Protein AF-M0ZPH0-F1 (afdb_monomer_lite)

Foldseek 3Di:
DVVVQVVLLVVLVVVLVQLVPDDCDLDSNNDDDVVLVVCVVVVLLCCLACCVPPVDHSCVVRVSSVVSNVVLCVDPVSVVVHDPCSPVSNVVCCVVPVDD

pLDDT: mean 94.88, std 6.69, range [56.62, 98.75]

Radius of gyration: 14.08 Å; chains: 1; bounding box: 32×26×35 Å

InterPro domains:
  IPR010987 Glutathione S-transferase, C-terminal-like [PS50405] (1-9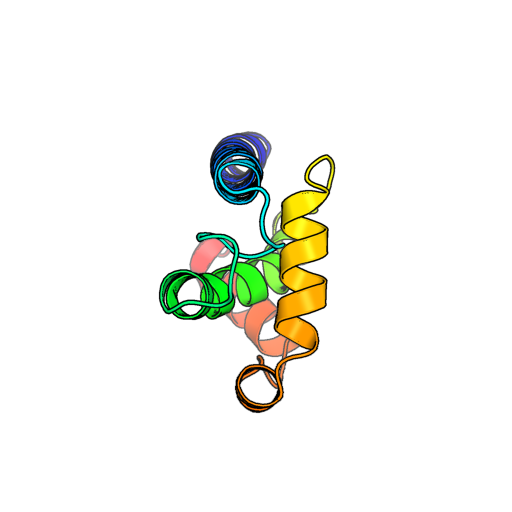6)
  IPR036282 Glutathione S-transferase, C-terminal domain superfamily [SSF47616] (10-97)
  IPR044629 Glutathione S-transferase L1/2/3 [PTHR44328] (2-98)

Sequence (100 aa):
MRDAQTLAGAQFDYLEKALGKFDDGPFFLGQFSQVDIAYVPFIERFQIFIPAGFNYDITSGRPKLAKWIEEMDKLDGYKQTKVLEPEKLVEYYKNLFLKA

Structure (mmCIF, N/CA/C/O backbone):
data_AF-M0ZPH0-F1
#
_entry.id   AF-M0ZPH0-F1
#
loop_
_atom_site.group_PDB
_atom_site.id
_atom_site.type_symbol
_atom_site.label_atom_id
_atom_site.label_alt_id
_atom_site.label_comp_id
_atom_site.label_asym_id
_atom_site.label_entity_id
_atom_site.label_seq_id
_atom_site.pdbx_PDB_ins_code
_atom_site.Cartn_x
_atom_site.Cartn_y
_atom_site.Cartn_z
_atom_site.occupancy
_atom_site.B_iso_or_equiv
_atom_site.auth_seq_id
_atom_site.auth_comp_id
_atom_site.auth_asym_id
_atom_site.auth_atom_id
_atom_site.pdbx_PDB_model_num
ATOM 1 N N . MET A 1 1 ? -18.415 9.776 4.901 1.00 62.16 1 MET A N 1
ATOM 2 C CA . MET A 1 1 ? -17.905 8.510 4.313 1.00 62.16 1 MET A CA 1
ATOM 3 C C . MET A 1 1 ? -17.500 8.667 2.848 1.00 62.16 1 MET A C 1
ATOM 5 O O . MET A 1 1 ? -16.367 8.333 2.532 1.00 62.16 1 MET A O 1
ATOM 9 N N . ARG A 1 2 ? -18.359 9.214 1.970 1.00 66.50 2 ARG A N 1
ATOM 10 C CA . ARG A 1 2 ? -18.054 9.412 0.535 1.00 66.50 2 ARG A CA 1
ATOM 11 C C . ARG A 1 2 ? -16.828 10.307 0.273 1.00 66.50 2 ARG A C 1
ATOM 13 O O . ARG A 1 2 ? -16.038 10.016 -0.622 1.00 66.50 2 ARG A O 1
ATOM 20 N N . ASP A 1 3 ? -16.613 11.316 1.115 1.00 83.56 3 ASP A N 1
ATOM 21 C CA . ASP A 1 3 ? -15.444 12.202 1.005 1.00 83.56 3 ASP A CA 1
ATOM 22 C C . ASP A 1 3 ? -14.135 11.477 1.341 1.00 83.56 3 ASP A C 1
ATOM 24 O O . ASP A 1 3 ? -13.151 11.625 0.627 1.00 83.56 3 ASP A O 1
ATOM 28 N N . ALA A 1 4 ? -14.136 10.614 2.365 1.00 83.56 4 ALA A N 1
ATOM 29 C CA . ALA A 1 4 ? -12.961 9.826 2.742 1.00 83.56 4 ALA A CA 1
ATOM 30 C C . ALA A 1 4 ? -12.548 8.851 1.628 1.00 83.56 4 ALA A C 1
ATOM 32 O O . ALA A 1 4 ? -11.367 8.756 1.309 1.00 83.56 4 ALA A O 1
ATOM 33 N N . GLN A 1 5 ? -13.516 8.185 0.988 1.00 89.75 5 GLN A N 1
ATOM 34 C CA . GLN A 1 5 ? -13.255 7.308 -0.160 1.00 89.75 5 GLN A CA 1
ATOM 35 C C . GLN A 1 5 ? -12.679 8.084 -1.350 1.00 89.75 5 GLN A C 1
ATOM 37 O O . GLN A 1 5 ? -11.736 7.623 -1.982 1.00 89.75 5 GLN A O 1
ATOM 42 N N . THR A 1 6 ? -13.213 9.275 -1.632 1.00 91.94 6 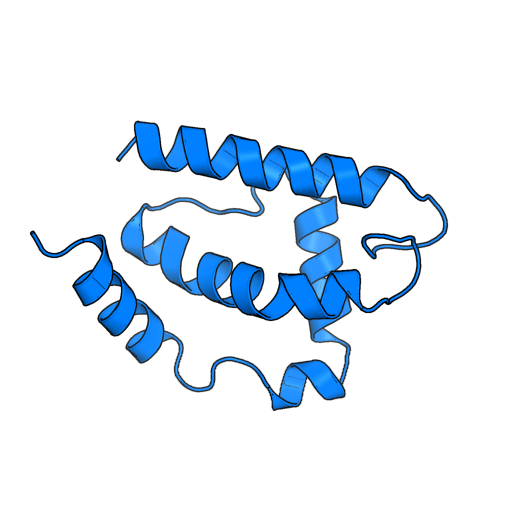THR A N 1
ATOM 43 C CA . THR A 1 6 ? -12.745 10.122 -2.741 1.00 91.94 6 THR A CA 1
ATOM 44 C C . THR A 1 6 ? -11.320 10.620 -2.494 1.00 91.94 6 THR A C 1
ATOM 46 O O . THR A 1 6 ? -10.457 10.494 -3.361 1.00 91.94 6 THR A O 1
ATOM 49 N N . LEU A 1 7 ? -11.051 11.137 -1.291 1.00 92.38 7 LEU A N 1
ATOM 50 C CA . LEU A 1 7 ? -9.732 11.640 -0.910 1.00 92.38 7 LEU A CA 1
ATOM 51 C C . LEU A 1 7 ? -8.686 10.521 -0.873 1.00 92.38 7 LEU A C 1
ATOM 53 O O . LEU A 1 7 ? -7.593 10.697 -1.406 1.00 92.38 7 LEU A O 1
ATOM 57 N N . ALA A 1 8 ? -9.023 9.365 -0.296 1.00 92.62 8 ALA A N 1
ATOM 58 C CA . ALA A 1 8 ? -8.140 8.203 -0.285 1.00 92.62 8 ALA A CA 1
ATOM 59 C C . ALA A 1 8 ? -7.914 7.657 -1.702 1.00 92.62 8 ALA A C 1
ATOM 61 O O . ALA A 1 8 ? -6.783 7.351 -2.070 1.00 92.62 8 ALA A O 1
ATOM 62 N N . GLY A 1 9 ? -8.970 7.590 -2.519 1.00 95.50 9 GLY A N 1
ATOM 63 C CA . GLY A 1 9 ? -8.901 7.148 -3.909 1.00 95.50 9 GLY A CA 1
ATOM 64 C C . GLY A 1 9 ? -7.879 7.932 -4.721 1.00 95.50 9 GLY A C 1
ATOM 65 O O . GLY A 1 9 ? -7.020 7.316 -5.343 1.00 95.50 9 GLY A O 1
ATOM 66 N N . ALA A 1 10 ? -7.872 9.262 -4.607 1.00 96.50 10 ALA A N 1
ATOM 67 C CA . ALA A 1 10 ? -6.885 10.105 -5.281 1.00 96.50 10 ALA A CA 1
ATOM 68 C C . ALA A 1 10 ? -5.431 9.781 -4.879 1.00 96.50 10 ALA A C 1
ATOM 70 O O . ALA A 1 10 ? -4.528 9.851 -5.714 1.00 96.50 10 ALA A O 1
ATOM 71 N N . GLN A 1 11 ? -5.188 9.394 -3.620 1.00 97.12 11 GLN A N 1
ATOM 72 C CA . GLN A 1 11 ? -3.850 8.985 -3.173 1.00 97.12 11 GLN A CA 1
ATOM 73 C C . GLN A 1 11 ? -3.454 7.623 -3.746 1.00 97.12 11 GLN A C 1
ATOM 75 O O . GLN A 1 11 ? -2.326 7.446 -4.198 1.00 97.12 11 GLN A O 1
ATOM 80 N N . PHE A 1 12 ? -4.376 6.662 -3.791 1.00 98.00 12 PHE A N 1
ATOM 81 C CA . PHE A 1 12 ? -4.095 5.368 -4.411 1.00 98.00 12 PHE A CA 1
ATOM 82 C C . PHE A 1 12 ? -3.933 5.483 -5.936 1.00 98.00 12 PHE A C 1
ATOM 84 O O . PHE A 1 12 ? -3.097 4.786 -6.505 1.00 98.00 12 PHE A O 1
ATOM 91 N N . ASP A 1 13 ? -4.644 6.402 -6.595 1.00 98.44 13 ASP A N 1
ATOM 92 C CA . ASP A 1 13 ? -4.458 6.708 -8.022 1.00 98.44 13 ASP A CA 1
ATOM 93 C C . ASP A 1 13 ? -3.066 7.291 -8.298 1.00 98.44 13 ASP A C 1
ATOM 95 O O . ASP A 1 13 ? -2.433 6.974 -9.308 1.00 98.44 13 ASP A O 1
ATOM 99 N N . TYR A 1 14 ? -2.549 8.108 -7.375 1.00 98.25 14 TYR A N 1
ATOM 100 C CA . TYR A 1 14 ? -1.172 8.586 -7.443 1.00 98.25 14 TYR A CA 1
ATOM 101 C C . TYR A 1 14 ? -0.166 7.426 -7.377 1.00 98.25 14 TYR A C 1
ATOM 103 O O . TYR A 1 14 ? 0.767 7.388 -8.182 1.00 98.25 14 TYR A O 1
ATOM 111 N N . LEU A 1 15 ? -0.373 6.452 -6.482 1.00 98.38 15 LEU A N 1
ATOM 112 C CA . LEU A 1 15 ? 0.484 5.263 -6.395 1.00 98.38 15 LEU A CA 1
ATOM 113 C C . LEU A 1 15 ? 0.385 4.385 -7.649 1.00 98.38 15 LEU A C 1
ATOM 115 O O . LEU A 1 15 ? 1.411 3.969 -8.174 1.00 98.38 15 LEU A O 1
ATOM 119 N N . GLU A 1 16 ? -0.819 4.167 -8.181 1.00 98.62 16 GLU A N 1
ATOM 120 C CA . GLU A 1 16 ? -1.042 3.437 -9.440 1.00 98.62 16 GLU A CA 1
ATOM 121 C C . GLU A 1 16 ? -0.295 4.081 -10.621 1.00 98.62 16 GLU A C 1
ATOM 123 O O . GLU A 1 16 ? 0.290 3.388 -11.460 1.00 98.62 16 GLU A O 1
ATOM 128 N N . LYS A 1 17 ? -0.280 5.419 -10.686 1.00 98.50 17 LYS A N 1
ATOM 129 C CA . LYS A 1 17 ? 0.502 6.158 -11.684 1.00 98.50 17 LYS A CA 1
ATOM 130 C C . LYS A 1 17 ? 2.004 6.023 -11.435 1.00 98.50 17 LYS A C 1
ATOM 132 O O . LYS A 1 17 ? 2.750 5.824 -12.391 1.00 98.50 17 LYS A O 1
ATOM 137 N N . ALA A 1 18 ? 2.450 6.131 -10.183 1.00 98.38 18 ALA A N 1
ATOM 138 C CA . ALA A 1 18 ? 3.862 6.017 -9.820 1.00 98.38 18 ALA A CA 1
ATOM 139 C C . ALA A 1 18 ? 4.432 4.631 -10.163 1.00 98.38 18 ALA A C 1
ATOM 141 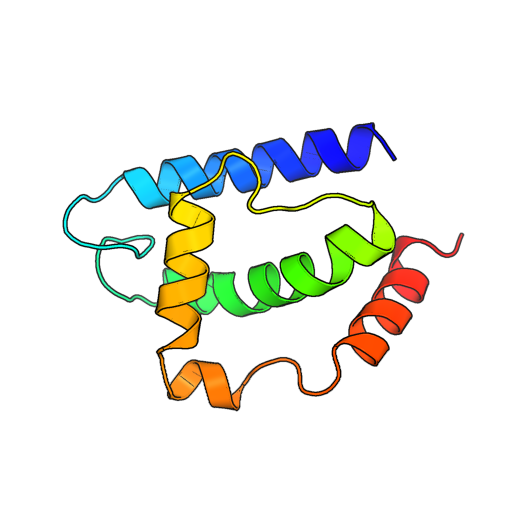O O . ALA A 1 18 ? 5.497 4.552 -10.768 1.00 98.38 18 ALA A O 1
ATOM 142 N N . LEU A 1 19 ? 3.680 3.562 -9.884 1.00 98.56 19 LEU A N 1
ATOM 143 C CA . LEU A 1 19 ? 4.022 2.181 -10.248 1.00 98.56 19 LEU A CA 1
ATOM 144 C C . LEU A 1 19 ? 4.053 1.941 -11.766 1.00 98.56 19 LEU A C 1
ATOM 146 O O . LEU A 1 19 ? 4.568 0.930 -12.218 1.00 98.56 19 LEU A O 1
ATOM 150 N N . GLY A 1 20 ? 3.495 2.850 -12.569 1.00 97.56 20 GLY A N 1
ATOM 151 C CA . GLY A 1 20 ? 3.570 2.796 -14.030 1.00 97.56 20 GLY A CA 1
ATOM 152 C C . GLY A 1 20 ? 4.713 3.607 -14.638 1.00 97.56 20 GLY A C 1
ATOM 153 O O . GLY A 1 20 ? 4.749 3.743 -15.857 1.00 97.56 20 GLY A O 1
ATOM 154 N N . LYS A 1 21 ? 5.586 4.216 -13.823 1.00 98.06 21 LYS A N 1
ATOM 155 C CA . LYS A 1 21 ? 6.636 5.124 -14.309 1.00 98.06 21 LYS A CA 1
ATOM 156 C C . LYS A 1 21 ? 7.838 4.395 -14.913 1.00 98.06 21 LYS A C 1
ATOM 158 O O . LYS A 1 21 ? 8.436 4.922 -15.847 1.00 98.06 21 LYS A O 1
ATOM 163 N N . PHE A 1 22 ? 8.201 3.249 -14.352 1.00 97.25 22 PHE A N 1
ATOM 164 C CA . PHE A 1 22 ? 9.324 2.425 -14.791 1.00 97.25 22 PHE A CA 1
ATOM 165 C C . PHE A 1 22 ? 8.773 1.127 -15.388 1.00 97.25 22 PHE A C 1
ATOM 167 O O . PHE A 1 22 ? 7.764 0.613 -14.908 1.00 97.25 22 PHE A O 1
ATOM 174 N N . ASP A 1 23 ? 9.382 0.643 -16.466 1.00 94.56 23 ASP A N 1
ATOM 175 C CA . ASP A 1 23 ? 8.901 -0.491 -17.265 1.00 94.56 23 ASP A CA 1
ATOM 176 C C . ASP A 1 23 ? 9.683 -1.790 -17.020 1.00 94.56 23 ASP A C 1
ATOM 178 O O . ASP A 1 23 ? 9.318 -2.842 -17.544 1.00 94.56 23 ASP A O 1
ATOM 182 N N . ASP A 1 24 ? 10.721 -1.743 -16.187 1.00 95.25 24 ASP A N 1
ATOM 183 C CA . ASP A 1 24 ? 11.603 -2.867 -15.890 1.00 95.25 24 ASP A CA 1
ATOM 184 C C . ASP A 1 24 ? 11.131 -3.732 -14.708 1.00 95.25 24 ASP A C 1
ATOM 186 O O . ASP A 1 24 ? 11.734 -4.768 -14.428 1.00 95.25 24 ASP A O 1
ATOM 190 N N . GLY A 1 25 ? 10.027 -3.381 -14.042 1.00 96.38 25 GLY A N 1
ATOM 191 C CA . GLY A 1 25 ? 9.416 -4.258 -13.048 1.00 96.38 25 GLY A CA 1
ATOM 192 C C . GLY A 1 25 ? 8.228 -3.661 -12.284 1.00 96.38 25 GLY A C 1
ATOM 193 O O . GLY A 1 25 ? 7.798 -2.542 -12.555 1.00 96.38 25 GLY A O 1
ATOM 194 N N . PRO A 1 26 ? 7.654 -4.432 -11.344 1.00 97.94 26 PRO A N 1
ATOM 195 C CA . PRO A 1 26 ? 6.398 -4.109 -10.667 1.00 97.94 26 PRO A CA 1
ATOM 196 C C . PRO A 1 26 ? 6.560 -3.212 -9.427 1.00 97.94 26 PRO A C 1
ATOM 198 O O . PRO A 1 26 ? 5.582 -2.987 -8.715 1.00 97.94 26 PRO A O 1
ATOM 201 N N . PHE A 1 27 ? 7.773 -2.737 -9.131 1.00 98.56 27 PHE A N 1
ATOM 202 C CA . PHE A 1 27 ? 8.090 -1.935 -7.946 1.00 98.56 27 PHE A CA 1
ATOM 203 C C . PHE A 1 27 ? 8.136 -0.435 -8.253 1.00 98.56 27 PHE A C 1
ATOM 205 O O . PHE A 1 27 ? 8.201 -0.023 -9.410 1.00 98.56 27 PHE A O 1
ATOM 212 N N . PHE A 1 28 ? 8.127 0.413 -7.219 1.00 98.38 28 PHE A N 1
ATOM 213 C CA . PHE A 1 28 ? 8.061 1.872 -7.408 1.00 98.38 28 PHE A CA 1
ATOM 214 C C . PHE A 1 28 ? 9.213 2.454 -8.240 1.00 98.38 28 PHE A C 1
ATOM 216 O O . PHE A 1 28 ? 9.035 3.495 -8.875 1.00 98.38 28 PHE A O 1
ATOM 223 N N . LEU A 1 29 ? 10.377 1.801 -8.231 1.00 98.19 29 LEU A N 1
ATOM 224 C CA . LEU A 1 29 ? 11.551 2.153 -9.035 1.00 98.19 29 LEU A CA 1
ATOM 225 C C . LEU A 1 29 ? 11.890 1.062 -10.069 1.00 98.19 29 LEU A C 1
ATOM 227 O O . LEU A 1 29 ? 13.057 0.890 -10.410 1.00 98.19 29 LEU A O 1
ATOM 231 N N . GLY A 1 30 ? 10.889 0.296 -10.516 1.00 97.88 30 GLY A N 1
ATOM 232 C CA . GLY A 1 30 ? 11.061 -0.854 -11.405 1.00 97.88 30 GLY A CA 1
ATOM 233 C C . GLY A 1 30 ? 11.449 -2.113 -10.638 1.00 97.88 30 GLY A C 1
ATOM 234 O O . GLY A 1 30 ? 10.649 -3.041 -10.507 1.00 97.88 30 GLY A O 1
ATOM 235 N N . GLN A 1 31 ? 12.640 -2.107 -10.038 1.00 97.81 31 GLN A N 1
ATOM 236 C CA . GLN A 1 31 ? 13.120 -3.160 -9.135 1.00 97.81 31 GLN A CA 1
ATOM 237 C C . GLN A 1 31 ? 12.814 -2.852 -7.664 1.00 97.81 31 GLN A C 1
ATOM 239 O O . GLN A 1 31 ? 12.629 -1.694 -7.280 1.00 97.81 31 GLN A O 1
ATOM 244 N N . PHE A 1 32 ? 12.804 -3.896 -6.827 1.00 98.06 32 PHE A N 1
ATOM 245 C CA . PHE A 1 32 ? 12.587 -3.768 -5.386 1.00 98.06 32 PHE A CA 1
ATOM 246 C C . PHE A 1 32 ? 13.589 -2.795 -4.757 1.00 98.06 32 PHE A C 1
ATOM 248 O O . PHE A 1 32 ? 14.799 -2.888 -4.973 1.00 98.06 32 PHE A O 1
ATOM 255 N N . SER A 1 33 ? 13.079 -1.864 -3.958 1.00 98.19 33 SER A N 1
ATOM 256 C CA . SER A 1 33 ? 13.849 -0.752 -3.423 1.00 98.19 33 SER A CA 1
ATOM 257 C C . SER A 1 33 ? 13.390 -0.351 -2.019 1.00 98.19 33 SER A C 1
ATOM 259 O O . SER A 1 33 ? 12.379 -0.816 -1.492 1.00 98.19 33 SER A O 1
ATOM 261 N N . GLN A 1 34 ? 14.114 0.588 -1.408 1.00 98.31 34 GLN A N 1
ATOM 262 C CA . GLN A 1 34 ? 13.708 1.173 -0.127 1.00 98.31 34 GLN A CA 1
ATOM 263 C C . GLN A 1 34 ? 12.374 1.928 -0.203 1.00 98.31 34 GLN A C 1
ATOM 265 O O . GLN A 1 34 ? 11.716 2.082 0.823 1.00 98.31 34 GLN A O 1
ATOM 270 N N . VAL A 1 35 ? 11.952 2.376 -1.392 1.00 98.31 35 VAL A N 1
ATOM 271 C CA . VAL A 1 35 ? 10.637 3.008 -1.560 1.00 98.31 35 VAL A CA 1
ATOM 272 C C . VAL A 1 35 ? 9.544 1.989 -1.250 1.00 98.31 35 VAL A C 1
ATOM 274 O O . VAL A 1 35 ? 8.636 2.279 -0.481 1.00 98.31 35 VAL A O 1
ATOM 277 N N . ASP A 1 36 ? 9.669 0.761 -1.745 1.00 98.62 36 ASP A N 1
ATOM 278 C CA . ASP A 1 36 ? 8.700 -0.305 -1.484 1.00 98.62 36 ASP A CA 1
ATOM 279 C C . ASP A 1 36 ? 8.635 -0.645 0.013 1.00 98.62 36 ASP A C 1
ATOM 281 O O . ASP A 1 36 ? 7.548 -0.728 0.587 1.00 98.62 36 ASP A O 1
ATOM 285 N N . ILE A 1 37 ? 9.798 -0.722 0.671 1.00 98.25 37 ILE A N 1
ATOM 286 C CA . ILE A 1 37 ? 9.913 -0.933 2.125 1.00 98.25 37 ILE A CA 1
ATOM 287 C C . ILE A 1 37 ? 9.226 0.190 2.913 1.00 98.25 37 ILE A C 1
ATOM 289 O O . ILE A 1 37 ? 8.571 -0.077 3.918 1.00 98.25 37 ILE A O 1
ATOM 293 N N . ALA A 1 38 ? 9.352 1.444 2.472 1.00 98.31 38 ALA A N 1
ATOM 294 C CA . ALA A 1 38 ? 8.741 2.582 3.152 1.00 98.31 38 ALA A CA 1
ATOM 295 C C . ALA A 1 38 ? 7.205 2.569 3.060 1.00 98.31 38 ALA A C 1
ATOM 297 O O . ALA A 1 38 ? 6.529 2.964 4.011 1.00 98.31 38 ALA A O 1
ATOM 298 N N . TYR A 1 39 ? 6.647 2.112 1.935 1.00 98.44 39 TYR A N 1
ATOM 299 C CA . TYR A 1 39 ? 5.202 2.131 1.696 1.00 98.44 39 TYR A CA 1
ATOM 300 C C . TYR A 1 39 ? 4.479 0.873 2.185 1.00 98.44 39 TYR A C 1
ATOM 302 O O . TYR A 1 39 ? 3.345 0.982 2.660 1.00 98.44 39 TYR A O 1
ATOM 310 N N . VAL A 1 40 ? 5.100 -0.310 2.105 1.00 98.25 40 VAL A N 1
ATOM 311 C CA . VAL A 1 40 ? 4.411 -1.583 2.381 1.00 98.25 40 VAL A CA 1
ATOM 312 C C . VAL A 1 40 ? 3.727 -1.674 3.743 1.00 98.25 40 VAL A C 1
ATOM 314 O O . VAL A 1 40 ? 2.569 -2.096 3.758 1.00 98.25 40 VAL A O 1
ATOM 317 N N . PRO A 1 41 ? 4.292 -1.178 4.863 1.00 97.56 41 PRO A N 1
ATOM 318 C CA . PRO A 1 41 ? 3.613 -1.285 6.148 1.00 97.56 41 PRO A CA 1
ATOM 319 C C . PRO A 1 41 ? 2.283 -0.520 6.163 1.00 97.56 41 PRO A C 1
ATOM 321 O O . PRO A 1 41 ? 1.325 -0.951 6.806 1.00 97.56 41 PRO A O 1
ATOM 324 N N . PHE A 1 42 ? 2.204 0.613 5.460 1.00 97.56 42 PHE A N 1
ATOM 325 C CA . PHE A 1 42 ? 0.992 1.426 5.392 1.00 97.56 42 PHE A CA 1
ATOM 326 C C . PHE A 1 42 ? -0.028 0.828 4.433 1.00 97.56 42 PHE A C 1
ATOM 328 O O . PHE A 1 42 ? -1.192 0.695 4.803 1.00 97.56 42 PHE A O 1
ATOM 335 N N . ILE A 1 43 ? 0.400 0.423 3.232 1.00 98.06 43 ILE A N 1
ATOM 336 C CA . ILE A 1 43 ? -0.513 -0.168 2.248 1.00 98.06 43 ILE A CA 1
ATOM 337 C C . ILE A 1 43 ? -1.127 -1.462 2.781 1.00 98.06 43 ILE A C 1
ATOM 339 O O . ILE A 1 43 ? -2.333 -1.642 2.649 1.00 98.06 43 ILE A O 1
ATOM 343 N N . GLU A 1 44 ? -0.349 -2.300 3.470 1.00 97.75 44 GLU A N 1
ATOM 344 C CA . GLU A 1 44 ? -0.853 -3.493 4.155 1.00 97.75 44 GLU A CA 1
ATOM 345 C C . GLU A 1 44 ? -1.975 -3.148 5.147 1.00 97.75 44 GLU A C 1
ATOM 347 O O . GLU A 1 44 ? -3.077 -3.697 5.091 1.00 97.75 44 GLU A O 1
ATOM 352 N N . ARG A 1 45 ? -1.728 -2.179 6.035 1.00 97.56 45 ARG A N 1
ATOM 353 C CA . ARG A 1 45 ? -2.706 -1.755 7.049 1.00 97.56 45 ARG A CA 1
ATOM 354 C C . ARG A 1 45 ? -3.954 -1.152 6.413 1.00 97.56 45 ARG A C 1
ATOM 356 O O . ARG A 1 45 ? -5.059 -1.379 6.901 1.00 97.56 45 ARG A O 1
ATOM 363 N N . PHE A 1 46 ? -3.797 -0.407 5.324 1.00 96.44 46 PHE A N 1
ATOM 364 C CA . PHE A 1 46 ? -4.911 0.168 4.578 1.00 96.44 46 PHE A CA 1
ATOM 365 C C . PHE A 1 46 ? -5.724 -0.895 3.839 1.00 96.44 46 PHE A C 1
ATOM 367 O O . PHE A 1 46 ? -6.951 -0.814 3.855 1.00 96.44 46 PHE A O 1
ATOM 374 N N . GLN A 1 47 ? -5.076 -1.915 3.273 1.00 95.94 47 GLN A N 1
ATOM 375 C CA . GLN A 1 47 ? -5.753 -3.046 2.641 1.00 95.94 47 GLN A CA 1
ATOM 376 C C . GLN A 1 47 ? -6.618 -3.820 3.647 1.00 95.94 47 GLN A C 1
ATOM 378 O O . GLN A 1 47 ? -7.700 -4.276 3.295 1.00 95.94 47 GLN A O 1
ATOM 383 N N . ILE A 1 48 ? -6.181 -3.910 4.907 1.00 96.50 48 ILE A N 1
ATOM 384 C CA . ILE A 1 48 ? -6.939 -4.544 5.994 1.00 96.50 48 ILE A CA 1
ATOM 385 C C . ILE A 1 48 ? -8.072 -3.631 6.498 1.00 96.50 48 ILE A C 1
ATOM 387 O O . ILE A 1 48 ? -9.228 -4.043 6.599 1.00 96.50 48 ILE A O 1
ATOM 391 N N . PHE A 1 49 ? -7.759 -2.381 6.847 1.00 96.12 49 PHE A N 1
ATOM 392 C CA . PHE A 1 49 ? -8.691 -1.513 7.570 1.00 96.12 49 PHE A CA 1
ATOM 393 C C . PHE A 1 49 ? -9.729 -0.831 6.679 1.00 96.12 49 PHE A C 1
ATOM 395 O O . PHE A 1 49 ? -10.893 -0.731 7.071 1.00 96.12 49 PHE A O 1
ATOM 402 N N . ILE A 1 50 ? -9.341 -0.330 5.504 1.00 94.69 50 ILE A N 1
ATOM 403 C CA . ILE A 1 50 ? -10.216 0.532 4.701 1.00 94.69 50 ILE A CA 1
ATOM 404 C C . ILE A 1 50 ? -11.484 -0.200 4.218 1.00 94.69 50 ILE A C 1
ATOM 406 O O . ILE A 1 50 ? -12.562 0.399 4.317 1.00 94.69 50 ILE A O 1
ATOM 410 N N . PRO A 1 51 ? -11.442 -1.488 3.822 1.00 94.25 51 PRO A N 1
ATOM 411 C CA . PRO A 1 51 ? -12.662 -2.249 3.560 1.00 94.25 51 PRO A CA 1
ATOM 412 C C . PRO A 1 51 ? -13.576 -2.342 4.791 1.00 94.25 51 PRO A C 1
ATOM 414 O O . PRO A 1 51 ? -14.774 -2.087 4.693 1.00 94.25 51 PRO A O 1
ATOM 417 N N . ALA A 1 52 ? -13.017 -2.620 5.972 1.00 92.88 52 ALA A N 1
ATOM 418 C CA . ALA A 1 52 ? -13.786 -2.810 7.204 1.00 92.88 52 ALA A CA 1
ATOM 419 C C . ALA A 1 52 ? -14.321 -1.508 7.832 1.00 92.88 52 ALA A C 1
ATOM 421 O O . ALA A 1 52 ? -15.298 -1.549 8.588 1.00 92.88 52 ALA A O 1
ATOM 422 N N . GLY A 1 53 ? -13.655 -0.376 7.592 1.00 90.56 53 GLY A N 1
ATOM 423 C CA . GLY A 1 53 ? -14.017 0.940 8.127 1.00 90.56 53 GLY A CA 1
ATOM 424 C C . GLY A 1 53 ? -14.844 1.796 7.167 1.00 90.56 53 GLY A C 1
ATOM 425 O O . GLY A 1 53 ? -15.684 2.574 7.613 1.00 90.56 53 GLY A O 1
ATOM 426 N N . PHE A 1 54 ?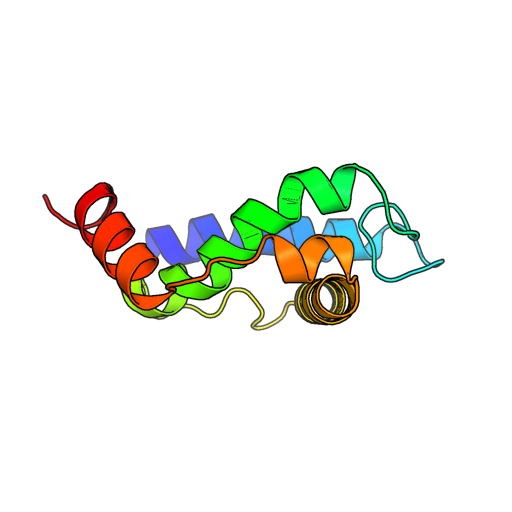 -14.630 1.646 5.858 1.00 90.81 54 PHE A N 1
ATOM 427 C CA . PHE A 1 54 ? -15.199 2.532 4.839 1.00 90.81 54 PHE A CA 1
ATOM 428 C C . PHE A 1 54 ? -15.843 1.799 3.659 1.00 90.81 54 PHE A C 1
ATOM 430 O O . PHE A 1 54 ? -16.311 2.478 2.749 1.00 90.81 54 PHE A O 1
ATOM 437 N N . ASN A 1 55 ? -15.891 0.459 3.645 1.00 92.25 55 ASN A N 1
ATOM 438 C CA . ASN A 1 55 ? -16.411 -0.343 2.529 1.00 92.25 55 ASN A CA 1
ATOM 439 C C . ASN A 1 55 ? -15.798 0.062 1.175 1.00 92.25 55 ASN A C 1
ATOM 441 O O . ASN A 1 55 ? -16.505 0.369 0.214 1.00 92.25 55 ASN A O 1
ATOM 445 N N . TYR A 1 56 ? -14.469 0.152 1.140 1.00 94.25 56 TYR A N 1
ATOM 446 C CA . TYR A 1 56 ? -13.717 0.595 -0.026 1.00 94.25 56 TYR A CA 1
ATOM 447 C C . TYR A 1 56 ? -12.504 -0.302 -0.269 1.00 94.25 56 TYR A C 1
ATOM 449 O O . TYR A 1 56 ? -11.669 -0.483 0.616 1.00 94.25 56 TYR A O 1
ATOM 457 N N . ASP A 1 57 ? -12.420 -0.849 -1.479 1.00 95.88 57 ASP A N 1
ATOM 458 C CA . ASP A 1 57 ? -11.285 -1.640 -1.947 1.00 95.88 57 ASP A CA 1
ATOM 459 C C . ASP A 1 57 ? -10.257 -0.727 -2.625 1.00 95.88 57 ASP A C 1
ATOM 461 O O . ASP A 1 57 ? -10.516 -0.1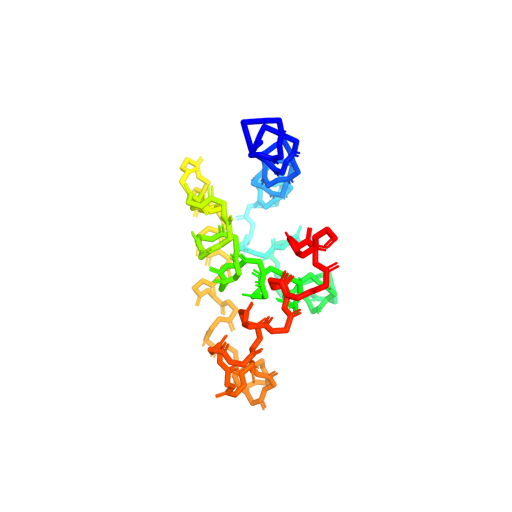21 -3.669 1.00 95.88 57 ASP A O 1
ATOM 465 N N . ILE A 1 58 ? -9.068 -0.648 -2.028 1.00 96.81 58 ILE A N 1
ATOM 466 C CA . ILE A 1 58 ? -7.977 0.206 -2.504 1.00 96.81 58 ILE A CA 1
ATOM 467 C C . ILE A 1 58 ? -7.390 -0.269 -3.841 1.00 96.81 58 ILE A C 1
ATOM 469 O O . ILE A 1 58 ? -6.745 0.521 -4.525 1.00 96.81 58 ILE A O 1
ATOM 473 N N . THR A 1 59 ? -7.626 -1.519 -4.244 1.00 97.75 59 THR A N 1
ATOM 474 C CA . THR A 1 59 ? -7.092 -2.108 -5.483 1.00 97.75 59 THR A CA 1
ATOM 475 C C . THR A 1 59 ? -8.039 -1.980 -6.677 1.00 97.75 59 THR A C 1
ATOM 477 O O . THR A 1 59 ? -7.619 -2.146 -7.824 1.00 97.75 59 THR A O 1
ATOM 480 N N . SER A 1 60 ? -9.306 -1.624 -6.440 1.00 96.56 60 SER A N 1
ATOM 481 C CA . SER A 1 60 ? -10.300 -1.468 -7.503 1.00 96.56 60 SER A CA 1
ATOM 482 C C . SER A 1 60 ? -9.882 -0.383 -8.500 1.00 96.56 60 SER A C 1
ATOM 484 O O . SER A 1 60 ? -9.627 0.762 -8.120 1.00 96.56 60 SER A O 1
ATOM 486 N N . GLY A 1 61 ? -9.768 -0.760 -9.778 1.00 97.62 61 GLY A N 1
ATOM 487 C CA . GLY A 1 61 ? -9.275 0.110 -10.853 1.00 97.62 61 GLY A CA 1
ATOM 488 C C . GLY A 1 61 ? -7.760 0.365 -10.844 1.00 97.62 61 GLY A C 1
ATOM 489 O O . GLY A 1 61 ? -7.289 1.164 -11.650 1.00 97.62 61 GLY A O 1
ATOM 490 N N . ARG A 1 62 ? -6.993 -0.303 -9.969 1.00 98.44 62 ARG A N 1
ATOM 491 C CA . ARG A 1 62 ? -5.549 -0.082 -9.762 1.00 98.44 62 ARG A CA 1
ATOM 492 C C . ARG A 1 62 ? -4.750 -1.382 -9.913 1.00 98.44 62 ARG A C 1
ATOM 494 O O . ARG A 1 62 ? -4.262 -1.938 -8.924 1.00 98.44 62 ARG A O 1
ATOM 501 N N . PRO A 1 63 ? -4.649 -1.918 -11.143 1.00 98.44 63 PRO A N 1
ATOM 502 C CA . PRO A 1 63 ? -4.029 -3.216 -11.381 1.00 98.44 63 PRO A CA 1
ATOM 503 C C . PRO A 1 63 ? -2.531 -3.247 -11.051 1.00 98.44 63 PRO A C 1
ATOM 505 O O . PRO A 1 63 ? -2.041 -4.300 -10.648 1.00 98.44 63 PRO A O 1
ATOM 508 N N . LYS A 1 64 ? -1.792 -2.132 -11.171 1.00 98.62 64 LYS A N 1
ATOM 509 C CA . LYS A 1 64 ? -0.370 -2.117 -10.793 1.00 98.62 64 LYS A CA 1
ATOM 510 C C . LYS A 1 64 ? -0.203 -2.115 -9.287 1.00 98.62 64 LYS A C 1
ATOM 512 O O . LYS A 1 64 ? 0.669 -2.817 -8.794 1.00 98.62 64 LYS A O 1
ATOM 517 N N . LEU A 1 65 ? -1.062 -1.406 -8.552 1.00 98.69 65 LEU A N 1
ATOM 518 C CA . LEU A 1 65 ? -1.077 -1.501 -7.090 1.00 98.69 65 LEU A CA 1
ATOM 519 C C . LEU A 1 65 ? -1.391 -2.930 -6.629 1.00 98.69 65 LEU A C 1
ATOM 521 O O . LEU A 1 65 ? -0.697 -3.453 -5.763 1.00 98.69 65 LEU A O 1
ATOM 525 N N . ALA A 1 66 ? -2.381 -3.587 -7.241 1.00 98.62 66 ALA A N 1
ATOM 526 C CA . ALA A 1 66 ? -2.683 -4.990 -6.956 1.00 98.62 66 ALA A CA 1
ATOM 527 C C . ALA A 1 66 ? -1.476 -5.902 -7.236 1.00 98.62 66 ALA A C 1
ATOM 529 O O . ALA A 1 66 ? -1.125 -6.740 -6.405 1.00 98.62 66 ALA A O 1
ATOM 530 N N . LYS A 1 67 ? -0.800 -5.698 -8.376 1.00 98.56 67 LYS A N 1
ATOM 531 C CA . LYS A 1 67 ? 0.400 -6.456 -8.740 1.00 98.56 67 LYS A CA 1
ATOM 532 C C . LYS A 1 67 ? 1.558 -6.208 -7.775 1.00 98.56 67 LYS A C 1
ATOM 534 O O . LYS A 1 67 ? 2.215 -7.154 -7.361 1.00 98.56 67 LYS A O 1
ATOM 539 N N . TRP A 1 68 ? 1.782 -4.963 -7.377 1.00 98.75 68 TRP A N 1
ATOM 540 C CA . TRP A 1 68 ? 2.808 -4.609 -6.404 1.00 98.75 68 TRP A CA 1
ATOM 541 C C . TRP A 1 68 ? 2.586 -5.316 -5.060 1.00 98.75 68 TRP A C 1
ATOM 543 O O . TRP A 1 68 ? 3.530 -5.877 -4.512 1.00 98.75 68 TRP A O 1
ATOM 553 N N . ILE A 1 69 ? 1.341 -5.380 -4.566 1.00 98.38 69 ILE A N 1
ATOM 554 C CA . ILE A 1 69 ? 1.007 -6.125 -3.337 1.00 98.38 69 ILE A CA 1
ATOM 555 C C . ILE A 1 69 ? 1.338 -7.618 -3.495 1.00 98.38 69 ILE A C 1
ATOM 557 O O . ILE A 1 69 ? 1.976 -8.193 -2.615 1.00 98.38 69 ILE A O 1
ATOM 561 N N . GLU A 1 70 ? 0.958 -8.232 -4.622 1.00 98.31 70 GLU A N 1
ATOM 562 C CA . GLU A 1 70 ? 1.256 -9.643 -4.919 1.00 98.31 70 GLU A CA 1
ATOM 563 C C . GLU A 1 70 ? 2.767 -9.931 -4.901 1.00 98.31 70 GLU A C 1
ATOM 565 O O . GLU A 1 70 ? 3.204 -10.957 -4.384 1.00 98.31 70 GLU A O 1
ATOM 570 N N . GLU A 1 71 ? 3.577 -9.035 -5.468 1.00 98.25 71 GLU A N 1
ATOM 571 C CA . GLU A 1 71 ? 5.033 -9.198 -5.523 1.00 98.25 71 GLU A CA 1
ATOM 572 C C . GLU A 1 71 ? 5.697 -8.941 -4.169 1.00 98.25 71 GLU A C 1
ATOM 574 O O . GLU A 1 71 ? 6.601 -9.683 -3.783 1.00 98.25 71 GLU A O 1
ATOM 579 N N . MET A 1 72 ? 5.206 -7.967 -3.396 1.00 98.06 72 MET A N 1
ATOM 580 C CA . MET A 1 72 ? 5.644 -7.771 -2.013 1.00 98.06 72 MET A CA 1
ATOM 581 C C . MET A 1 72 ? 5.379 -9.022 -1.175 1.00 98.06 72 MET A C 1
ATOM 583 O O . MET A 1 72 ? 6.282 -9.489 -0.482 1.00 98.06 72 MET A O 1
ATOM 587 N N . ASP A 1 73 ? 4.196 -9.630 -1.301 1.00 96.75 73 ASP A N 1
ATOM 588 C CA . ASP A 1 73 ? 3.805 -10.850 -0.583 1.00 96.75 73 ASP A CA 1
ATOM 589 C C . ASP A 1 73 ? 4.682 -12.072 -0.900 1.00 96.75 73 ASP A C 1
ATOM 591 O O . ASP A 1 73 ? 4.644 -13.055 -0.159 1.00 96.75 73 ASP A O 1
ATOM 595 N N . LYS A 1 74 ? 5.513 -12.029 -1.949 1.00 97.44 74 LYS A N 1
ATOM 596 C CA . LYS A 1 74 ? 6.491 -13.085 -2.257 1.00 97.44 74 LYS A CA 1
ATOM 597 C C . LYS A 1 74 ? 7.800 -12.926 -1.488 1.00 97.44 74 LYS A C 1
ATOM 599 O O . LYS A 1 74 ? 8.489 -13.929 -1.301 1.00 97.44 74 LYS A O 1
ATOM 604 N N . LEU A 1 75 ? 8.122 -11.728 -1.000 1.00 97.25 75 LEU A N 1
ATOM 605 C CA . LEU A 1 75 ? 9.385 -11.428 -0.329 1.00 97.25 75 LEU A CA 1
ATOM 606 C C . LEU A 1 75 ? 9.408 -11.988 1.096 1.00 97.25 75 LEU A C 1
ATOM 608 O O . LEU A 1 75 ? 8.649 -11.559 1.965 1.00 97.25 75 LEU A O 1
ATOM 612 N N . ASP A 1 76 ? 10.335 -12.904 1.370 1.00 96.94 76 ASP A N 1
ATOM 613 C CA . ASP A 1 76 ? 10.416 -13.577 2.674 1.00 96.94 76 ASP A CA 1
ATOM 614 C C . ASP A 1 76 ? 10.692 -12.615 3.834 1.00 96.94 76 ASP A C 1
ATOM 616 O O . ASP A 1 76 ? 10.143 -12.792 4.921 1.00 96.94 76 ASP A O 1
ATOM 620 N N . GLY A 1 77 ? 11.478 -11.560 3.593 1.00 95.56 77 GLY A N 1
ATOM 621 C CA . GLY A 1 77 ? 11.733 -10.522 4.593 1.00 95.56 77 GLY A CA 1
ATOM 622 C C . GLY A 1 77 ? 10.469 -9.754 4.986 1.00 95.56 77 GLY A C 1
ATOM 623 O O . GLY A 1 77 ? 10.277 -9.457 6.161 1.00 95.56 77 GLY A O 1
ATOM 624 N N . TYR A 1 78 ? 9.570 -9.487 4.033 1.00 97.00 78 TYR A N 1
ATOM 625 C CA . TYR A 1 78 ? 8.308 -8.811 4.327 1.00 97.00 78 TYR A CA 1
ATOM 626 C C . TYR A 1 78 ? 7.313 -9.747 5.019 1.00 97.00 78 TYR A C 1
ATOM 628 O O . TYR A 1 78 ? 6.741 -9.355 6.036 1.00 97.00 78 TYR A O 1
ATOM 636 N N . LYS A 1 79 ? 7.165 -10.999 4.554 1.00 95.50 79 LYS A N 1
ATOM 637 C CA . LYS A 1 79 ? 6.257 -11.995 5.163 1.00 95.50 79 LYS A CA 1
ATOM 638 C C . LYS A 1 79 ? 6.434 -12.122 6.679 1.00 95.50 79 LYS A C 1
ATOM 640 O O . LYS A 1 79 ? 5.449 -12.235 7.398 1.00 95.50 79 LYS A O 1
ATOM 645 N N . GLN A 1 80 ? 7.676 -12.068 7.164 1.00 96.00 80 GLN A N 1
ATOM 646 C CA . GLN A 1 80 ? 8.006 -12.171 8.592 1.00 96.00 80 GLN A CA 1
ATOM 647 C C . GLN A 1 80 ? 7.555 -10.962 9.429 1.00 96.00 80 GLN A C 1
ATOM 649 O O . GLN A 1 80 ? 7.510 -11.045 10.653 1.00 96.00 80 GLN A O 1
ATOM 654 N N . THR A 1 81 ? 7.239 -9.841 8.781 1.00 95.81 81 THR A N 1
ATOM 655 C CA . THR A 1 81 ? 6.890 -8.562 9.423 1.00 95.81 81 THR A CA 1
ATOM 656 C C . THR A 1 81 ? 5.418 -8.181 9.277 1.00 95.81 81 THR A C 1
ATOM 658 O O . THR A 1 81 ? 5.014 -7.137 9.797 1.00 95.81 81 THR A O 1
ATOM 661 N N . LYS A 1 82 ? 4.618 -9.007 8.586 1.00 94.69 82 LYS A N 1
ATOM 662 C CA . LYS A 1 82 ? 3.194 -8.740 8.359 1.00 94.69 82 LYS A CA 1
ATOM 663 C C . LYS A 1 82 ? 2.416 -8.657 9.670 1.00 94.69 82 LYS A C 1
ATOM 665 O O . LYS A 1 82 ? 2.779 -9.248 10.689 1.00 94.69 82 LYS A O 1
ATOM 670 N N . VAL A 1 83 ? 1.312 -7.920 9.629 1.00 93.25 83 VAL A N 1
ATOM 671 C CA . VAL A 1 83 ? 0.349 -7.782 10.719 1.00 93.25 83 VAL A CA 1
ATOM 672 C C . VAL A 1 83 ? -0.150 -9.171 11.120 1.00 93.25 83 VAL A C 1
ATOM 674 O O . VAL A 1 83 ? -0.894 -9.812 10.384 1.00 93.25 83 VAL A O 1
ATOM 677 N N . LEU A 1 84 ? 0.258 -9.620 12.309 1.00 88.94 84 LEU A N 1
ATOM 678 C CA . LEU A 1 84 ? -0.072 -10.952 12.824 1.00 88.94 84 LEU A CA 1
ATOM 679 C C . LEU A 1 84 ? -1.561 -11.113 13.158 1.00 88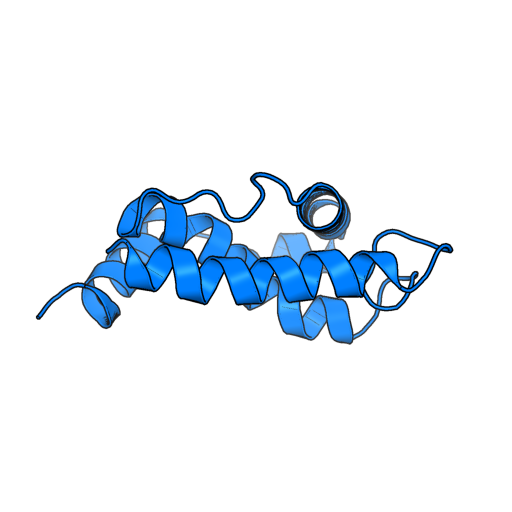.94 84 LEU A C 1
ATOM 681 O O . LEU A 1 84 ? -2.096 -12.208 13.033 1.00 88.94 84 LEU A O 1
ATOM 685 N N . GLU A 1 85 ? -2.220 -10.033 13.589 1.00 94.50 85 GLU A N 1
ATOM 686 C CA . GLU A 1 85 ? -3.614 -10.051 14.052 1.00 94.50 85 GLU A CA 1
ATOM 687 C C . GLU A 1 85 ? -4.437 -8.957 13.340 1.00 94.50 85 GLU A C 1
ATOM 689 O O . GLU A 1 85 ? -4.634 -7.865 13.894 1.00 94.50 85 GLU A O 1
ATOM 694 N N . PRO A 1 86 ? -4.896 -9.203 12.094 1.00 94.44 86 PRO A N 1
ATOM 695 C CA . PRO A 1 86 ? -5.642 -8.226 11.297 1.00 94.44 86 PRO A CA 1
ATOM 696 C C . PRO A 1 86 ? -6.904 -7.704 11.993 1.00 94.44 86 PRO A C 1
ATOM 698 O O . PRO A 1 86 ? -7.219 -6.519 11.902 1.00 94.44 86 PRO A O 1
ATOM 701 N N . GLU A 1 87 ? -7.608 -8.549 12.743 1.00 94.81 87 GLU A N 1
ATOM 702 C CA . GLU A 1 87 ? -8.842 -8.188 13.442 1.00 94.81 87 GLU A CA 1
ATOM 703 C C . GLU A 1 87 ? -8.576 -7.172 14.558 1.00 94.81 87 GLU A C 1
ATOM 705 O O . GLU A 1 87 ? -9.311 -6.190 14.689 1.00 94.81 87 GLU A O 1
ATOM 710 N N . LYS A 1 88 ? -7.480 -7.349 15.313 1.00 96.00 88 LYS A N 1
ATOM 711 C CA . LYS A 1 88 ? -7.056 -6.388 16.343 1.00 96.00 88 LYS A CA 1
ATOM 712 C C . LYS A 1 88 ? -6.644 -5.055 15.732 1.00 96.00 88 LYS A C 1
ATOM 714 O O . LYS A 1 88 ? -6.947 -4.009 16.303 1.00 96.00 88 LYS A O 1
ATOM 719 N N . LEU A 1 89 ? -5.992 -5.069 14.565 1.00 95.75 89 LEU A N 1
ATOM 720 C CA . LEU A 1 89 ? -5.678 -3.841 13.832 1.00 95.75 89 LEU A CA 1
ATOM 721 C C . LEU A 1 89 ? -6.960 -3.101 13.430 1.00 95.75 89 LEU A C 1
ATOM 723 O O . LEU A 1 89 ? -7.055 -1.891 13.637 1.00 95.75 89 LEU A O 1
ATOM 727 N N . VAL A 1 90 ? -7.952 -3.817 12.889 1.00 96.50 90 VAL A N 1
ATOM 728 C CA . VAL A 1 90 ? -9.248 -3.229 12.522 1.00 96.50 90 VAL A CA 1
ATOM 729 C C . VAL A 1 90 ? -9.927 -2.619 13.744 1.00 96.50 90 VAL A C 1
ATOM 731 O O . VAL A 1 90 ? -10.372 -1.476 13.670 1.00 96.50 90 VAL A O 1
ATOM 734 N N . GLU A 1 91 ? -9.998 -3.338 14.865 1.00 96.12 91 GLU A N 1
ATOM 735 C CA . GLU A 1 91 ? -10.587 -2.816 16.101 1.00 96.12 91 GLU A CA 1
ATOM 736 C C . GLU A 1 91 ? -9.857 -1.555 16.583 1.00 96.12 91 GLU A C 1
ATOM 738 O O . GLU A 1 91 ? -10.490 -0.527 16.842 1.00 96.12 91 GLU A O 1
ATOM 743 N N . TYR A 1 92 ? -8.524 -1.602 16.636 1.00 95.19 92 TYR A N 1
ATOM 744 C CA . TYR A 1 92 ? -7.692 -0.475 17.042 1.00 95.19 92 TYR A CA 1
ATOM 745 C C . TYR A 1 92 ? -7.917 0.757 16.151 1.00 95.19 92 TYR A C 1
ATOM 747 O O . TYR A 1 92 ? -8.128 1.856 16.662 1.00 95.19 92 TYR A O 1
ATOM 755 N N . TYR A 1 93 ? -7.957 0.593 14.826 1.00 95.56 93 TYR A N 1
ATOM 756 C CA . TYR A 1 93 ? -8.155 1.709 13.892 1.00 95.56 93 TYR A CA 1
ATOM 757 C C . TYR A 1 93 ? -9.592 2.232 13.889 1.00 95.56 93 TYR A C 1
ATOM 759 O O . TYR A 1 93 ? -9.799 3.440 13.780 1.00 95.56 93 TYR A O 1
ATOM 767 N N . LYS A 1 94 ? -10.594 1.369 14.090 1.00 94.31 94 LYS A N 1
ATOM 768 C CA . LYS A 1 94 ? -11.971 1.823 14.335 1.00 94.31 94 LYS A CA 1
ATOM 769 C C . LYS A 1 94 ? -12.035 2.693 15.589 1.00 94.31 94 LYS A C 1
ATOM 771 O O . LYS A 1 94 ? -12.656 3.751 15.555 1.00 94.31 94 LYS A O 1
ATOM 776 N N . ASN A 1 95 ? -11.355 2.291 16.661 1.00 94.88 95 ASN A N 1
ATOM 777 C CA . ASN A 1 95 ? -11.297 3.073 17.895 1.00 94.88 95 ASN A CA 1
ATOM 778 C C . ASN A 1 95 ? -10.570 4.409 17.716 1.00 94.88 95 ASN A C 1
ATOM 780 O O . ASN A 1 95 ? -10.987 5.397 18.305 1.00 94.88 95 ASN A O 1
ATOM 784 N N . LEU A 1 96 ? -9.506 4.442 16.915 1.00 93.62 96 LEU A N 1
ATOM 785 C CA . LEU A 1 96 ? -8.690 5.640 16.730 1.00 93.62 96 LEU A CA 1
ATOM 786 C C . LEU A 1 96 ? -9.317 6.660 15.769 1.00 93.62 96 LEU A C 1
ATOM 788 O O . LEU A 1 96 ? -9.184 7.859 15.985 1.00 93.62 96 LEU A O 1
ATOM 792 N N . PHE A 1 97 ? -9.967 6.193 14.700 1.00 90.38 97 PHE A N 1
ATOM 793 C CA . PHE A 1 97 ? -10.382 7.057 13.589 1.00 90.38 97 PHE A CA 1
ATOM 794 C C . PHE A 1 97 ? -11.896 7.174 13.405 1.00 90.38 97 PHE A C 1
ATOM 796 O O . PHE A 1 97 ? -12.341 8.094 12.722 1.00 90.38 97 PHE A O 1
ATOM 803 N N . LEU A 1 98 ? -12.686 6.239 13.948 1.00 89.12 98 LEU A N 1
ATOM 804 C CA . LEU A 1 98 ? -14.138 6.184 13.724 1.00 89.12 98 LEU A CA 1
ATOM 805 C C . LEU A 1 98 ? -14.973 6.325 15.001 1.00 89.12 98 LEU A C 1
ATOM 807 O O . LEU A 1 98 ? -16.174 6.575 14.894 1.00 89.12 98 LEU A O 1
ATOM 811 N N . LYS A 1 99 ? -14.385 6.175 16.194 1.00 82.81 99 LYS A N 1
ATOM 812 C CA . LYS A 1 99 ? -15.057 6.564 17.439 1.00 82.81 99 LYS A CA 1
ATOM 813 C C . LYS A 1 99 ? -14.948 8.082 17.600 1.00 82.81 99 LYS A C 1
ATOM 815 O O . LYS A 1 99 ? -13.841 8.613 17.620 1.00 82.81 99 LYS A O 1
ATOM 820 N N . ALA A 1 100 ? -16.103 8.742 17.655 1.00 56.62 100 ALA A N 1
ATOM 821 C CA . ALA A 1 100 ? -16.250 10.145 18.036 1.00 56.62 100 ALA A CA 1
ATOM 822 C C . ALA A 1 100 ? -16.313 10.279 19.562 1.00 56.62 100 ALA A C 1
ATOM 824 O O . ALA A 1 100 ? -16.881 9.358 20.197 1.00 56.62 100 ALA A O 1
#

Organism: Solanum tuberosum (NCBI:txid4113)

Secondary structure (DSSP, 8-state):
-HHHHHHHHHHHHHHHHHTTS-SS-SBTBBB--HHHHHHHHHHHHHHHHHHHHHS--TTTT-HHHHHHHHHHTT-HHHHTTS-S-HHHHHHHHHHHHT--